Protein AF-X1K190-F1 (afdb_monomer_lite)

Organism: NCBI:txid412755

Secondary structure (DSSP, 8-state):
-HHHHHHHHHHHHHHSS-EES-HHHHTTSPEEEEEETTEEEEE-TTEES-EETTTSHHHHHHHTTT-EEEPSTTHHHHHHHHHHHHHHHHHHHHHH--HHHHHHHHHHHHHHHTT---S---PPP-------------HHHHHHHHHHHHHHHHHHHHHTT-SSHHHHHHTT-

pLDDT: mean 77.1, std 19.43, range [28.08, 96.06]

Sequence (173 aa):
GVPELAFHVAEHQAVGHGIVVDRALAERTPCKCFSYDTDEYAWSPGVVGLISSRKTPEDFEKFCAMGKEPASPGAAERFTKLRGAISEAHEEWKKKGGGLTGWWEEVGKTLAAKGIELSSSKASPEVATSNEKMPRINPHATAIQQDKQLVEQMKWLKAHGFKTPREAQEAGY

Radius of gyration: 18.42 Å; chains: 1; bounding box: 38×47×54 Å

Foldseek 3Di:
DLLQLLFQLLVCLVPVAKDQQDLVQLQQFAWAWDDEDPWIWTDTPRITHIHICPPHVVSCCRRNVNHYDHHDPCSRVSSVVSNVLLVVLVVVCVVVPDPPVSSVVSSVVSCVVVVNDSDPDDDDDDDDDDDDDDDDDDPVVVVVVVVVVVVVVCVVCVVVVHPDPVVVVVVPD

Structure (mmCIF, N/CA/C/O backbone):
data_AF-X1K190-F1
#
_entry.id   AF-X1K190-F1
#
loop_
_atom_site.group_PDB
_atom_site.id
_atom_site.type_symbol
_atom_site.label_atom_id
_atom_site.label_alt_id
_atom_site.label_comp_id
_atom_site.label_asym_id
_atom_site.label_entity_id
_atom_site.label_seq_id
_atom_site.pdbx_PDB_ins_code
_atom_site.Cartn_x
_atom_site.Cartn_y
_atom_site.Cartn_z
_atom_site.occupancy
_atom_site.B_iso_or_equiv
_atom_site.auth_seq_id
_atom_site.auth_comp_id
_atom_site.auth_asym_id
_atom_site.auth_atom_id
_atom_site.pdbx_PDB_model_num
ATOM 1 N N . GLY A 1 1 ? -5.678 5.239 -9.923 1.00 46.91 1 GLY A N 1
ATOM 2 C CA . GLY A 1 1 ? -6.622 6.186 -9.273 1.00 46.91 1 GLY A CA 1
ATOM 3 C C . GLY A 1 1 ? -6.713 5.862 -7.794 1.00 46.91 1 GLY A C 1
ATOM 4 O O . GLY A 1 1 ? -6.280 4.784 -7.425 1.00 46.91 1 GLY A O 1
ATOM 5 N N . VAL A 1 2 ? -7.246 6.756 -6.954 1.00 51.09 2 VAL A N 1
ATOM 6 C CA . VAL A 1 2 ? -7.396 6.587 -5.484 1.00 51.09 2 VAL A CA 1
ATOM 7 C C . VAL A 1 2 ? -7.721 5.151 -4.999 1.00 51.09 2 VAL A C 1
ATOM 9 O O . VAL A 1 2 ? -7.040 4.725 -4.065 1.00 51.09 2 VAL A O 1
ATOM 12 N N . PRO A 1 3 ? -8.635 4.380 -5.641 1.00 62.03 3 PRO A N 1
ATOM 13 C CA . PRO A 1 3 ? -8.912 2.983 -5.271 1.00 62.03 3 PRO A CA 1
ATOM 14 C C . PRO A 1 3 ? -7.684 2.068 -5.212 1.00 62.03 3 PRO A C 1
ATOM 16 O O . PRO A 1 3 ? -7.546 1.262 -4.299 1.00 62.03 3 PRO A O 1
ATOM 19 N N . GLU A 1 4 ? -6.786 2.202 -6.190 1.00 69.31 4 GLU A N 1
ATOM 20 C CA . GLU A 1 4 ? -5.643 1.305 -6.377 1.00 69.31 4 GLU A CA 1
ATOM 21 C C . GLU A 1 4 ? -4.663 1.447 -5.209 1.00 69.31 4 GLU A C 1
ATOM 23 O O . GLU A 1 4 ? -4.340 0.476 -4.535 1.00 69.31 4 GLU A O 1
ATOM 28 N N . LEU A 1 5 ? -4.269 2.684 -4.889 1.00 81.62 5 LEU A N 1
ATOM 29 C CA . LEU A 1 5 ? -3.309 2.942 -3.817 1.00 81.62 5 LEU A CA 1
ATOM 30 C C . LEU A 1 5 ? -3.852 2.529 -2.443 1.00 81.62 5 LEU A C 1
ATOM 32 O O . LEU A 1 5 ? -3.095 2.030 -1.620 1.00 81.62 5 LEU A O 1
ATOM 36 N N . ALA A 1 6 ? -5.146 2.717 -2.184 1.00 80.62 6 ALA A N 1
ATOM 37 C CA . ALA A 1 6 ? -5.735 2.372 -0.894 1.00 80.62 6 ALA A CA 1
ATOM 38 C C . ALA A 1 6 ? -5.636 0.880 -0.571 1.00 80.62 6 ALA A C 1
ATOM 40 O O . ALA A 1 6 ? -5.304 0.526 0.559 1.00 80.62 6 ALA A O 1
ATOM 41 N N . PHE A 1 7 ? -5.842 0.025 -1.572 1.00 82.25 7 PHE A N 1
ATOM 42 C CA . PHE A 1 7 ? -5.666 -1.414 -1.429 1.00 82.25 7 PHE A CA 1
ATOM 43 C C . PHE A 1 7 ? -4.214 -1.776 -1.083 1.00 82.25 7 PHE A C 1
ATOM 45 O O . PHE A 1 7 ? -3.970 -2.478 -0.102 1.00 82.25 7 PHE A O 1
ATOM 52 N N . HIS A 1 8 ? -3.239 -1.216 -1.809 1.00 86.69 8 HIS A N 1
ATOM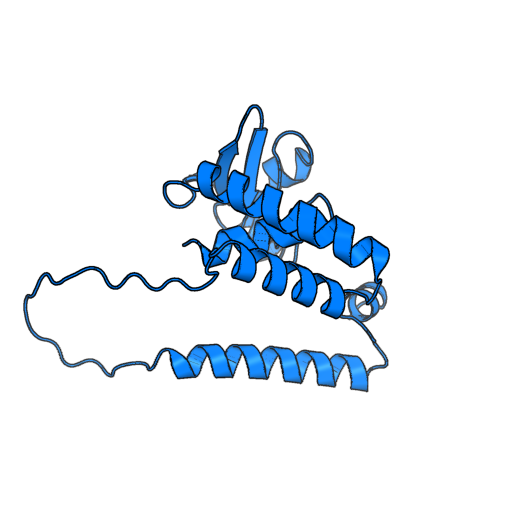 53 C CA . HIS A 1 8 ? -1.822 -1.467 -1.530 1.00 86.69 8 HIS A CA 1
ATOM 54 C C . HIS A 1 8 ? -1.379 -0.929 -0.157 1.00 86.69 8 HIS A C 1
ATOM 56 O O . HIS A 1 8 ? -0.565 -1.553 0.521 1.00 86.69 8 HIS A O 1
ATOM 62 N N . VAL A 1 9 ? -1.923 0.205 0.294 1.00 85.94 9 VAL A N 1
ATOM 63 C CA . VAL A 1 9 ? -1.619 0.747 1.629 1.00 85.94 9 VAL A CA 1
ATOM 64 C C . VAL A 1 9 ? -2.214 -0.118 2.734 1.00 85.94 9 VAL A C 1
ATOM 66 O O . VAL A 1 9 ? -1.535 -0.359 3.730 1.00 85.94 9 VAL A O 1
ATOM 69 N N . ALA A 1 10 ? -3.453 -0.583 2.571 1.00 82.12 10 ALA A N 1
ATOM 70 C CA . ALA A 1 10 ? -4.113 -1.436 3.556 1.00 82.12 10 ALA A CA 1
ATOM 71 C C . ALA A 1 10 ? -3.343 -2.737 3.772 1.00 82.12 10 ALA A C 1
ATOM 73 O O . ALA A 1 10 ? -3.045 -3.083 4.914 1.00 82.12 10 ALA A O 1
ATOM 74 N N . GLU A 1 11 ? -2.927 -3.384 2.685 1.00 82.06 11 GLU A N 1
ATOM 75 C CA . GLU A 1 11 ? -2.108 -4.587 2.780 1.00 82.06 11 GLU A CA 1
ATOM 76 C C . GLU A 1 11 ? -0.741 -4.288 3.409 1.00 82.06 11 GLU A C 1
ATOM 78 O O . GLU A 1 11 ? -0.350 -4.936 4.376 1.00 82.06 11 GLU A O 1
ATOM 83 N N . HIS A 1 12 ? -0.039 -3.244 2.949 1.00 83.44 12 HIS A N 1
ATOM 84 C CA . HIS A 1 12 ? 1.267 -2.885 3.513 1.00 83.44 12 HIS A CA 1
ATOM 85 C C . HIS A 1 12 ? 1.199 -2.604 5.023 1.00 83.44 12 HIS A C 1
ATOM 87 O O . HIS A 1 12 ? 2.151 -2.878 5.745 1.00 83.44 12 HIS A O 1
ATOM 93 N N . GLN A 1 13 ? 0.082 -2.080 5.525 1.00 81.12 13 GLN A N 1
ATOM 94 C CA . GLN A 1 13 ? -0.116 -1.842 6.957 1.00 81.12 13 GLN A CA 1
ATOM 95 C C . GLN A 1 13 ? -0.463 -3.109 7.745 1.00 81.12 13 GLN A C 1
ATOM 97 O O . GLN A 1 13 ? -0.179 -3.167 8.943 1.00 81.12 13 GLN A O 1
ATOM 102 N N . ALA A 1 14 ? -1.064 -4.104 7.093 1.00 74.94 14 ALA A N 1
ATOM 103 C CA . ALA A 1 14 ? -1.379 -5.390 7.698 1.00 74.94 14 ALA A CA 1
ATOM 104 C C . ALA A 1 14 ? -0.145 -6.304 7.774 1.00 74.94 14 ALA A C 1
ATOM 106 O O . ALA A 1 14 ? 0.110 -6.899 8.819 1.00 74.94 14 ALA A O 1
ATOM 107 N N . VAL A 1 15 ? 0.638 -6.396 6.691 1.00 75.06 15 VAL A N 1
ATOM 108 C CA . VAL A 1 15 ? 1.742 -7.370 6.565 1.00 75.06 15 VAL A CA 1
ATOM 109 C C . VAL A 1 15 ? 3.143 -6.751 6.521 1.00 75.06 15 VAL A C 1
ATOM 111 O O . VAL A 1 15 ? 4.140 -7.460 6.648 1.00 75.06 15 VAL A O 1
ATOM 114 N N . GLY A 1 16 ? 3.262 -5.432 6.355 1.00 77.62 16 GLY A N 1
ATOM 115 C CA . GLY A 1 16 ? 4.542 -4.709 6.341 1.00 77.62 16 GLY A CA 1
ATOM 116 C C . GLY A 1 16 ? 5.312 -4.738 5.014 1.00 77.62 16 GLY A C 1
ATOM 117 O O . GLY A 1 16 ? 6.320 -4.040 4.898 1.00 77.62 16 GLY A O 1
ATOM 118 N N . HIS A 1 17 ? 4.858 -5.511 4.025 1.00 81.19 17 HIS A N 1
ATOM 119 C CA . HIS A 1 17 ? 5.503 -5.693 2.719 1.00 81.19 17 HIS A CA 1
ATOM 120 C C . HIS A 1 17 ? 4.474 -6.014 1.619 1.00 81.19 17 HIS A C 1
ATOM 122 O O . HIS A 1 17 ? 3.284 -6.142 1.896 1.00 81.19 17 HIS A O 1
ATOM 128 N N . GLY A 1 18 ? 4.916 -6.089 0.363 1.00 85.44 18 GLY A N 1
ATOM 129 C CA . GLY A 1 18 ? 4.080 -6.537 -0.750 1.00 85.44 18 GLY A CA 1
ATOM 130 C C . GLY A 1 18 ? 4.046 -8.064 -0.852 1.00 85.44 18 GLY A C 1
ATOM 131 O O . GLY A 1 18 ? 5.075 -8.718 -0.723 1.00 85.44 18 GLY A O 1
ATOM 132 N N . ILE A 1 19 ? 2.876 -8.635 -1.121 1.00 86.88 19 ILE A N 1
ATOM 133 C CA . ILE A 1 19 ? 2.664 -10.057 -1.391 1.00 86.88 19 ILE A CA 1
ATOM 134 C C . ILE A 1 19 ? 2.686 -10.285 -2.900 1.00 86.88 19 ILE A C 1
ATOM 136 O O . ILE A 1 19 ? 1.884 -9.718 -3.643 1.00 86.88 19 ILE A O 1
ATOM 140 N N . VAL A 1 20 ? 3.582 -11.153 -3.359 1.00 89.31 20 VAL A N 1
ATOM 141 C CA . VAL A 1 20 ? 3.660 -11.552 -4.769 1.00 89.31 20 VAL A CA 1
ATOM 142 C C . VAL A 1 20 ? 2.548 -12.556 -5.071 1.00 89.31 20 VAL A C 1
ATOM 144 O O . VAL A 1 20 ? 2.577 -13.678 -4.572 1.00 89.31 20 VAL A O 1
ATOM 147 N N . VAL A 1 21 ? 1.585 -12.159 -5.904 1.00 91.12 21 VAL A N 1
ATOM 148 C CA . VAL A 1 21 ? 0.441 -12.998 -6.311 1.00 91.12 21 VAL A CA 1
ATOM 149 C C . VAL A 1 21 ? 0.582 -13.537 -7.735 1.00 91.12 21 VAL A C 1
ATOM 151 O O . VAL A 1 21 ? 0.065 -14.604 -8.042 1.00 91.12 21 VAL A O 1
ATOM 154 N N . ASP A 1 22 ? 1.330 -12.837 -8.592 1.00 92.75 22 ASP A N 1
ATOM 155 C CA . ASP A 1 22 ? 1.733 -13.307 -9.919 1.00 92.75 22 ASP A CA 1
ATOM 156 C C . ASP A 1 22 ? 3.163 -12.833 -10.193 1.00 92.75 22 ASP A C 1
ATOM 158 O O . ASP A 1 22 ? 3.408 -11.700 -10.611 1.00 92.75 22 ASP A O 1
ATOM 162 N N . ARG A 1 23 ? 4.131 -13.717 -9.935 1.00 92.62 23 ARG A N 1
ATOM 163 C CA . ARG A 1 23 ? 5.555 -13.405 -10.099 1.00 92.62 23 ARG A CA 1
ATOM 164 C C . ARG A 1 23 ? 5.909 -13.079 -11.549 1.00 92.62 23 ARG A C 1
ATOM 166 O O . ARG A 1 23 ? 6.636 -12.123 -11.793 1.00 92.62 23 ARG A O 1
ATOM 173 N N . ALA A 1 24 ? 5.395 -13.857 -12.500 1.00 93.94 24 ALA A N 1
ATOM 174 C CA . ALA A 1 24 ? 5.730 -13.685 -13.908 1.00 93.94 24 ALA A CA 1
ATOM 175 C C . ALA A 1 24 ? 5.172 -12.369 -14.459 1.00 93.94 24 ALA A C 1
ATOM 177 O O . ALA A 1 24 ? 5.768 -11.783 -15.362 1.00 93.94 24 ALA A O 1
ATOM 178 N N . LEU A 1 25 ? 4.012 -11.922 -13.965 1.00 94.06 25 LEU A N 1
ATOM 179 C CA . LEU A 1 25 ? 3.479 -10.600 -14.272 1.00 94.06 25 LEU A CA 1
ATOM 180 C C . LEU A 1 25 ? 4.314 -9.512 -13.600 1.00 94.06 25 LEU A C 1
ATOM 182 O O . LEU A 1 25 ? 4.743 -8.595 -14.289 1.00 94.06 25 LEU A O 1
ATOM 186 N N . ALA A 1 26 ? 4.594 -9.652 -12.300 1.00 94.12 26 ALA A N 1
ATOM 187 C CA . ALA A 1 26 ? 5.344 -8.662 -11.533 1.00 94.12 26 ALA A CA 1
ATOM 188 C C . ALA A 1 26 ? 6.712 -8.340 -12.153 1.00 94.12 26 ALA A C 1
ATOM 190 O O . ALA A 1 26 ? 7.095 -7.177 -12.205 1.00 94.12 26 ALA A O 1
ATOM 191 N N . GLU A 1 27 ? 7.416 -9.363 -12.646 1.00 94.44 27 GLU A N 1
ATOM 192 C CA . GLU A 1 27 ? 8.747 -9.240 -13.251 1.00 94.44 27 GLU A CA 1
ATOM 193 C C . GLU A 1 27 ? 8.728 -8.661 -14.676 1.00 94.44 27 GLU A C 1
ATOM 195 O O . GLU A 1 27 ? 9.764 -8.195 -15.138 1.00 94.44 27 GLU A O 1
ATOM 200 N N . ARG A 1 28 ? 7.588 -8.669 -15.388 1.00 95.50 28 ARG A N 1
ATOM 201 C CA . ARG A 1 28 ? 7.495 -8.192 -16.788 1.00 95.50 28 ARG A CA 1
ATOM 202 C C . ARG A 1 28 ? 6.781 -6.851 -16.957 1.00 95.50 28 ARG A C 1
ATOM 204 O O . ARG A 1 28 ? 6.644 -6.380 -18.085 1.00 95.50 28 ARG A O 1
ATOM 211 N N . THR A 1 29 ? 6.284 -6.255 -15.878 1.00 94.19 29 THR A N 1
ATOM 212 C CA . THR A 1 29 ? 5.543 -4.987 -15.910 1.00 94.19 29 THR A CA 1
ATOM 213 C C . THR A 1 29 ? 6.264 -3.906 -15.113 1.00 94.19 29 THR A C 1
ATOM 215 O O . THR A 1 29 ? 6.735 -4.204 -14.017 1.00 94.19 29 THR A O 1
ATOM 218 N N . PRO A 1 30 ? 6.317 -2.652 -15.601 1.00 95.50 30 PRO A N 1
ATOM 219 C CA . PRO A 1 30 ? 6.850 -1.541 -14.821 1.00 95.50 30 PRO A CA 1
ATOM 220 C C . PRO A 1 30 ? 6.116 -1.359 -13.488 1.00 95.50 30 PRO A C 1
ATOM 222 O O . PRO A 1 30 ? 4.897 -1.533 -13.395 1.00 95.50 30 PRO A O 1
ATOM 225 N N . CYS A 1 31 ? 6.863 -0.963 -12.462 1.00 95.75 31 CYS A N 1
ATOM 226 C CA . CYS A 1 31 ? 6.298 -0.559 -11.182 1.00 95.75 31 CYS A CA 1
ATOM 227 C C . CYS A 1 31 ? 5.652 0.822 -11.280 1.00 95.75 31 CYS A C 1
ATOM 229 O O . CYS A 1 31 ? 6.183 1.713 -11.938 1.00 95.75 31 CYS A O 1
ATOM 231 N N . LYS A 1 32 ? 4.578 1.046 -10.522 1.00 95.19 32 LYS A N 1
ATOM 232 C CA . LYS A 1 32 ? 4.095 2.390 -10.189 1.00 95.19 32 LYS A CA 1
ATOM 233 C C . LYS A 1 32 ? 4.742 2.843 -8.888 1.00 95.19 32 LYS A C 1
ATOM 235 O O . LYS A 1 32 ? 4.551 2.197 -7.861 1.00 95.19 32 LYS A O 1
ATOM 240 N N . CYS A 1 33 ? 5.468 3.956 -8.924 1.00 95.62 33 CYS A N 1
ATOM 241 C CA . CYS A 1 33 ? 6.303 4.429 -7.823 1.00 95.62 33 CYS A CA 1
ATOM 242 C C . CYS A 1 33 ? 5.901 5.824 -7.337 1.00 95.62 33 CYS A C 1
ATOM 244 O O . CYS A 1 33 ? 5.473 6.685 -8.108 1.00 95.62 33 CYS A O 1
ATOM 246 N N . PHE A 1 34 ? 6.083 6.079 -6.046 1.00 95.12 34 PHE A N 1
ATOM 247 C CA . PHE A 1 34 ? 6.024 7.416 -5.467 1.00 95.12 34 PHE A CA 1
ATOM 248 C C . PHE A 1 34 ? 7.023 7.542 -4.320 1.00 95.12 34 PHE A C 1
ATOM 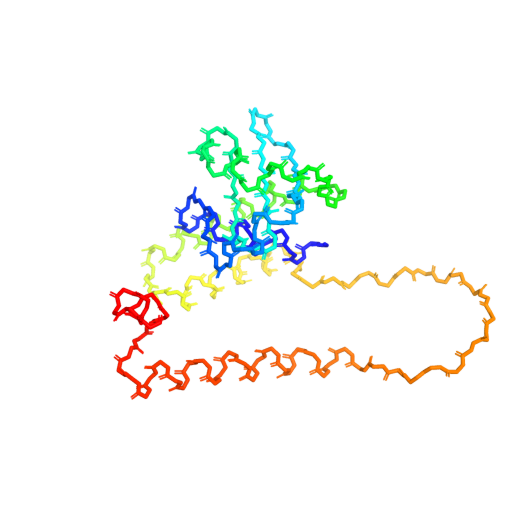250 O O . PHE A 1 34 ? 7.247 6.605 -3.554 1.00 95.12 34 PHE A O 1
ATOM 257 N N . SER A 1 35 ? 7.597 8.731 -4.178 1.00 94.81 35 SER A N 1
ATOM 258 C CA . SER A 1 35 ? 8.446 9.061 -3.038 1.00 94.81 35 SER A CA 1
ATOM 259 C C . SER A 1 35 ? 7.590 9.531 -1.867 1.00 94.81 35 SER A C 1
ATOM 261 O O . SER A 1 35 ? 6.635 10.295 -2.044 1.00 94.81 35 SER A O 1
ATOM 263 N N . TYR A 1 36 ? 7.937 9.089 -0.664 1.00 92.38 36 TYR A N 1
ATOM 264 C CA . TYR A 1 36 ? 7.331 9.564 0.570 1.00 92.38 36 TYR A CA 1
ATOM 265 C C . TYR A 1 36 ? 8.394 9.636 1.664 1.00 92.38 36 TYR A C 1
ATOM 267 O O . TYR A 1 36 ? 8.996 8.620 2.013 1.00 92.38 36 TYR A O 1
ATOM 275 N N . ASP A 1 37 ? 8.589 10.834 2.222 1.00 90.62 37 ASP A N 1
ATOM 276 C CA . ASP A 1 37 ? 9.684 11.126 3.151 1.00 90.62 37 ASP A CA 1
ATOM 277 C C . ASP A 1 37 ? 11.051 10.740 2.540 1.00 90.62 37 ASP A C 1
ATOM 279 O O . ASP A 1 37 ? 11.418 11.261 1.487 1.00 90.62 37 ASP A O 1
ATOM 283 N N . THR A 1 38 ? 11.783 9.818 3.166 1.00 91.25 38 THR A N 1
ATOM 284 C CA . THR A 1 38 ? 13.108 9.332 2.757 1.00 91.25 38 THR A CA 1
ATOM 285 C C . THR A 1 38 ? 13.058 7.981 2.037 1.00 91.25 38 THR A C 1
ATOM 287 O O . THR A 1 38 ? 14.092 7.351 1.832 1.00 91.25 38 THR A O 1
ATOM 290 N N . ASP A 1 39 ? 11.860 7.506 1.691 1.00 94.00 39 ASP A N 1
ATOM 291 C CA . ASP A 1 39 ? 11.611 6.175 1.135 1.00 94.00 39 ASP A CA 1
ATOM 292 C C . ASP A 1 39 ? 10.976 6.273 -0.259 1.00 94.00 39 ASP A C 1
ATOM 294 O O . ASP A 1 39 ? 10.271 7.238 -0.585 1.00 94.00 39 ASP A O 1
ATOM 298 N N . GLU A 1 40 ? 11.186 5.241 -1.070 1.00 95.56 40 GLU A N 1
ATOM 299 C CA . GLU A 1 40 ? 10.485 5.069 -2.339 1.00 95.56 40 GLU A CA 1
ATOM 300 C C . GLU A 1 40 ? 9.568 3.857 -2.215 1.00 95.56 40 GLU A C 1
ATOM 302 O O . GLU A 1 40 ? 10.016 2.748 -1.927 1.00 95.56 40 GLU A O 1
ATOM 307 N N . TYR A 1 41 ? 8.274 4.080 -2.425 1.00 95.06 41 TYR A N 1
ATOM 308 C CA . TYR A 1 41 ? 7.276 3.023 -2.414 1.00 95.06 41 TYR A CA 1
ATOM 309 C C . TYR A 1 41 ? 6.840 2.713 -3.837 1.00 95.06 41 TYR A C 1
ATOM 311 O O . TYR A 1 41 ? 6.650 3.616 -4.654 1.00 95.06 41 TYR A O 1
ATOM 319 N N . ALA A 1 42 ? 6.636 1.432 -4.109 1.00 95.06 42 ALA A N 1
ATOM 320 C CA . ALA A 1 42 ? 6.228 0.935 -5.405 1.00 95.06 42 ALA A CA 1
ATOM 321 C C . ALA A 1 42 ? 5.200 -0.187 -5.285 1.00 95.06 42 ALA A C 1
ATOM 323 O O . ALA A 1 42 ? 5.103 -0.863 -4.262 1.00 95.06 42 ALA A O 1
ATOM 324 N N . TRP A 1 43 ? 4.459 -0.414 -6.360 1.00 94.44 43 TRP A N 1
ATOM 325 C CA . TRP A 1 43 ? 3.738 -1.662 -6.574 1.00 94.44 43 TRP A CA 1
ATOM 326 C C . TRP A 1 43 ? 3.809 -2.050 -8.049 1.00 94.44 43 TRP A C 1
ATOM 328 O O . TRP A 1 43 ? 3.804 -1.193 -8.935 1.00 94.44 43 TRP A O 1
ATOM 338 N N . SER A 1 44 ? 3.875 -3.352 -8.303 1.00 92.75 44 SER A N 1
ATOM 339 C CA . SER A 1 44 ? 3.790 -3.939 -9.641 1.00 92.75 44 SER A CA 1
ATOM 340 C C . SER A 1 44 ? 2.444 -4.669 -9.765 1.00 92.75 44 SER A C 1
ATOM 342 O O . SER A 1 44 ? 1.966 -5.185 -8.757 1.00 92.75 44 SER A O 1
ATOM 344 N N . PRO A 1 45 ? 1.803 -4.745 -10.946 1.00 89.50 45 PRO A N 1
ATOM 345 C CA . PRO A 1 45 ? 0.540 -5.465 -11.154 1.00 89.50 45 PRO A CA 1
ATOM 346 C C . PRO A 1 45 ? 0.462 -6.898 -10.592 1.00 89.50 45 PRO A C 1
ATOM 348 O O . PRO A 1 45 ? -0.631 -7.360 -10.278 1.00 89.50 45 PRO A O 1
ATOM 351 N N . GLY A 1 46 ? 1.591 -7.601 -10.449 1.00 90.19 46 GLY A N 1
ATOM 352 C CA . GLY A 1 46 ? 1.660 -8.933 -9.830 1.00 90.19 46 GLY A CA 1
ATOM 353 C C . GLY A 1 46 ? 1.934 -8.946 -8.317 1.00 90.19 46 GLY A C 1
ATOM 354 O O . GLY A 1 46 ? 2.143 -10.019 -7.747 1.00 90.19 46 GLY A O 1
ATOM 355 N N . VAL A 1 47 ? 1.961 -7.779 -7.664 1.00 90.50 47 VAL A N 1
ATOM 356 C CA . VAL A 1 47 ? 2.228 -7.606 -6.230 1.00 90.50 47 VAL A CA 1
ATOM 357 C C . VAL A 1 47 ? 1.089 -6.831 -5.572 1.00 90.50 47 VAL A C 1
ATOM 359 O O . VAL A 1 47 ? 0.770 -5.708 -5.955 1.00 90.50 47 VAL A O 1
ATOM 362 N N . VAL A 1 48 ? 0.493 -7.422 -4.543 1.00 89.00 48 VAL A N 1
ATOM 363 C CA . VAL A 1 48 ? -0.519 -6.798 -3.687 1.00 89.00 48 VAL A CA 1
ATOM 364 C C . VAL A 1 48 ? 0.177 -6.172 -2.484 1.00 89.00 48 VAL A C 1
ATOM 366 O O . VAL A 1 48 ? 1.030 -6.797 -1.877 1.00 89.00 48 VAL A O 1
ATOM 369 N N . GLY A 1 49 ? -0.153 -4.935 -2.123 1.00 89.81 49 GLY A N 1
ATOM 370 C CA . GLY A 1 49 ? 0.626 -4.188 -1.130 1.00 89.81 49 GLY A CA 1
ATOM 371 C C . GLY A 1 49 ? 1.737 -3.332 -1.735 1.00 89.81 49 GLY A C 1
ATOM 372 O O . GLY A 1 49 ? 1.861 -3.230 -2.956 1.00 89.81 49 GLY A O 1
ATOM 373 N N . LEU A 1 50 ? 2.501 -2.666 -0.868 1.00 93.38 50 LEU A N 1
ATOM 374 C CA . LEU A 1 50 ? 3.608 -1.796 -1.263 1.00 93.38 50 LEU A CA 1
ATOM 375 C C . LEU A 1 50 ? 4.957 -2.463 -1.003 1.00 93.38 50 LEU A C 1
ATOM 377 O O . LEU A 1 50 ? 5.200 -3.004 0.078 1.00 93.38 50 LEU A O 1
ATOM 381 N N . ILE A 1 51 ? 5.838 -2.318 -1.983 1.00 94.12 51 ILE A N 1
ATOM 382 C CA . ILE A 1 51 ? 7.262 -2.628 -1.941 1.00 94.12 51 ILE A CA 1
ATOM 383 C C . ILE A 1 51 ? 7.997 -1.332 -1.588 1.00 94.12 51 ILE A C 1
ATOM 385 O O . ILE A 1 51 ? 7.634 -0.268 -2.088 1.00 94.12 51 ILE A O 1
ATOM 389 N N . SER A 1 52 ? 9.008 -1.390 -0.727 1.00 93.69 52 SER A N 1
ATOM 390 C CA . SER A 1 52 ? 9.801 -0.224 -0.319 1.00 93.69 52 SER A CA 1
ATOM 391 C C . SER A 1 52 ? 11.265 -0.421 -0.678 1.00 93.69 52 SER A C 1
ATOM 393 O O . SER A 1 52 ? 11.832 -1.478 -0.404 1.00 93.69 52 SER A O 1
ATOM 395 N N . SER A 1 53 ? 11.891 0.619 -1.227 1.00 94.56 53 SER A N 1
ATOM 396 C CA . SER A 1 53 ? 13.318 0.604 -1.556 1.00 94.56 53 SER A CA 1
ATOM 397 C C . SER A 1 53 ? 14.211 0.466 -0.323 1.00 94.56 53 SER A C 1
ATOM 399 O O . SER A 1 53 ? 15.332 -0.014 -0.434 1.00 94.56 53 SER A O 1
ATOM 401 N N . ARG A 1 54 ? 13.721 0.844 0.866 1.00 92.75 54 ARG A N 1
ATOM 402 C CA . ARG A 1 54 ? 14.456 0.710 2.129 1.00 92.75 54 ARG A CA 1
ATOM 403 C C . ARG A 1 54 ? 14.091 -0.539 2.931 1.00 92.75 54 ARG A C 1
ATOM 405 O O . ARG A 1 54 ? 14.975 -1.146 3.524 1.00 92.75 54 ARG A O 1
ATOM 412 N N . LYS A 1 55 ? 12.805 -0.896 3.023 1.00 88.69 55 LYS A N 1
ATOM 413 C CA . LYS A 1 55 ? 12.348 -2.026 3.860 1.00 88.69 55 LYS A CA 1
ATOM 414 C C . LYS A 1 55 ? 12.435 -3.371 3.148 1.00 88.69 55 LYS A C 1
ATOM 416 O O . LYS A 1 55 ? 12.647 -4.381 3.806 1.00 88.69 55 LYS A O 1
ATOM 421 N N . THR A 1 56 ? 12.239 -3.381 1.833 1.00 90.00 56 THR A N 1
ATOM 422 C CA . THR A 1 56 ? 12.252 -4.586 0.993 1.00 90.00 56 THR A CA 1
ATOM 423 C C . THR A 1 56 ? 13.089 -4.322 -0.267 1.00 90.00 56 THR A C 1
ATOM 425 O O . THR A 1 56 ? 12.548 -4.369 -1.375 1.00 90.00 56 THR A O 1
ATOM 428 N N . PRO A 1 57 ? 14.386 -3.977 -0.118 1.00 93.31 57 PRO A N 1
ATOM 429 C CA . PRO A 1 57 ? 15.231 -3.546 -1.233 1.00 93.31 57 PRO A CA 1
ATOM 430 C C . PRO A 1 57 ? 15.349 -4.612 -2.327 1.00 93.31 57 PRO A C 1
ATOM 432 O O . PRO A 1 57 ? 15.257 -4.283 -3.503 1.00 93.31 57 PRO A O 1
ATOM 435 N N . GLU A 1 58 ? 15.460 -5.889 -1.952 1.00 93.00 58 GLU A N 1
ATOM 436 C CA . GLU A 1 58 ? 15.586 -7.000 -2.905 1.00 93.00 58 GLU A CA 1
ATOM 437 C C . GLU A 1 58 ? 14.341 -7.144 -3.797 1.00 93.00 58 GLU A C 1
ATOM 439 O O . GLU A 1 58 ? 14.456 -7.238 -5.018 1.00 93.00 58 GLU A O 1
ATOM 444 N N . ASP A 1 59 ? 13.140 -7.086 -3.210 1.00 91.75 59 ASP A N 1
ATOM 445 C CA . ASP A 1 59 ? 11.879 -7.105 -3.965 1.00 91.75 59 ASP A CA 1
ATOM 446 C C . ASP A 1 59 ? 11.735 -5.862 -4.845 1.00 91.75 59 ASP A C 1
ATOM 448 O O . ASP A 1 59 ? 11.207 -5.929 -5.956 1.00 91.75 59 ASP A O 1
ATOM 452 N N . PHE A 1 60 ? 12.205 -4.718 -4.349 1.00 94.56 60 PHE A N 1
ATOM 453 C CA . PHE A 1 60 ? 12.129 -3.452 -5.058 1.00 94.56 60 PHE A CA 1
ATOM 454 C C . PHE A 1 60 ? 13.012 -3.464 -6.309 1.00 94.56 60 PHE A C 1
ATOM 456 O O . PHE A 1 60 ? 12.546 -3.130 -7.397 1.00 94.56 60 PHE A O 1
ATOM 463 N N . GLU A 1 61 ? 14.267 -3.892 -6.179 1.00 94.62 61 GLU A N 1
ATOM 464 C CA . GLU A 1 61 ? 15.184 -4.060 -7.309 1.00 94.62 61 GLU A CA 1
ATOM 465 C C . GLU A 1 61 ? 14.650 -5.087 -8.302 1.00 94.62 61 GLU A C 1
ATOM 467 O O . GLU A 1 61 ? 14.621 -4.833 -9.506 1.00 94.62 61 GLU A O 1
ATOM 472 N N . LYS A 1 62 ? 14.171 -6.224 -7.794 1.00 94.38 62 LYS A N 1
ATOM 473 C CA . LYS A 1 62 ? 13.704 -7.328 -8.621 1.00 94.38 62 LYS A CA 1
ATOM 474 C C . LYS A 1 62 ? 12.462 -6.972 -9.436 1.00 94.38 62 LYS A C 1
ATOM 476 O O . LYS A 1 62 ? 12.452 -7.157 -10.651 1.00 94.38 62 LYS A O 1
ATOM 481 N N . PHE A 1 63 ? 11.402 -6.496 -8.787 1.00 94.50 63 PHE A N 1
ATOM 482 C CA . PHE A 1 63 ? 10.112 -6.296 -9.453 1.00 94.50 63 PHE A CA 1
ATOM 483 C C . PHE A 1 63 ? 10.004 -4.954 -10.173 1.00 94.50 63 PHE A C 1
ATOM 485 O O . PHE A 1 63 ? 9.171 -4.821 -11.064 1.00 94.50 63 PHE A O 1
ATOM 492 N N . CYS A 1 64 ? 10.863 -3.982 -9.854 1.00 95.12 64 CYS A N 1
ATOM 493 C CA . CYS A 1 64 ? 10.905 -2.707 -10.569 1.00 95.12 64 CYS A CA 1
ATOM 494 C C . CYS A 1 64 ? 12.018 -2.628 -11.628 1.00 95.12 64 CYS A C 1
ATOM 496 O O . CYS A 1 64 ? 12.205 -1.571 -12.231 1.00 95.12 64 CYS A O 1
ATOM 498 N N . ALA A 1 65 ? 12.717 -3.738 -11.907 1.00 94.88 65 ALA A N 1
ATOM 499 C CA . ALA A 1 65 ? 13.781 -3.820 -12.913 1.00 94.88 65 ALA A CA 1
ATOM 500 C C . ALA A 1 65 ? 13.318 -3.447 -14.334 1.00 94.88 65 ALA A C 1
ATOM 502 O O . ALA A 1 65 ? 14.072 -2.840 -15.090 1.00 94.88 65 ALA A O 1
ATOM 503 N N . MET A 1 66 ? 12.070 -3.772 -14.691 1.00 94.25 66 MET A N 1
ATOM 504 C CA . MET A 1 66 ? 11.487 -3.440 -16.001 1.00 94.25 66 MET A CA 1
ATOM 505 C C . MET A 1 66 ? 11.233 -1.944 -16.202 1.00 94.25 66 MET A C 1
ATOM 507 O O . MET A 1 66 ? 11.029 -1.500 -17.331 1.00 94.25 66 MET A O 1
ATOM 511 N N . GLY A 1 67 ? 11.218 -1.167 -15.120 1.00 94.88 67 GLY A N 1
ATOM 512 C CA . GLY A 1 67 ? 10.992 0.267 -15.161 1.00 94.88 67 GLY A CA 1
ATOM 513 C C . GLY A 1 67 ? 10.173 0.768 -13.980 1.00 94.88 67 GLY A C 1
ATOM 514 O O . GLY A 1 67 ? 9.481 0.015 -13.291 1.00 94.88 67 GLY A O 1
ATOM 515 N N . LYS A 1 68 ? 10.247 2.083 -13.780 1.00 96.06 68 LYS A N 1
ATOM 516 C CA . LYS A 1 68 ? 9.491 2.819 -12.769 1.00 96.06 68 LYS A CA 1
ATOM 517 C C . LYS A 1 68 ? 8.668 3.897 -13.453 1.00 96.06 68 LYS A C 1
ATOM 519 O O . LYS A 1 68 ? 9.214 4.809 -14.069 1.00 96.06 68 LYS A O 1
ATOM 524 N N . GLU A 1 69 ? 7.360 3.801 -13.316 1.00 95.19 69 GLU A N 1
ATOM 525 C CA . GLU A 1 69 ? 6.408 4.804 -13.758 1.00 95.19 69 GLU A CA 1
ATOM 526 C C . GLU A 1 69 ? 5.927 5.620 -12.558 1.00 95.19 69 GLU A C 1
ATOM 528 O O . GLU A 1 69 ? 5.768 5.079 -11.459 1.00 95.19 69 GLU A O 1
ATOM 533 N N . PRO A 1 70 ? 5.656 6.921 -12.726 1.00 92.69 70 PRO A N 1
ATOM 534 C CA . PRO A 1 70 ? 5.073 7.700 -11.652 1.00 92.69 70 PRO A CA 1
ATOM 535 C C . PRO A 1 70 ? 3.680 7.160 -11.315 1.00 92.69 70 PRO A C 1
ATOM 537 O O . PRO A 1 70 ? 2.808 7.008 -12.173 1.00 92.69 70 PRO A O 1
ATOM 540 N N . ALA A 1 71 ? 3.436 6.928 -10.030 1.00 91.50 71 ALA A N 1
ATOM 541 C CA . ALA A 1 71 ? 2.090 6.735 -9.531 1.00 91.50 71 ALA A CA 1
ATOM 542 C C . ALA A 1 71 ? 1.220 7.962 -9.851 1.00 91.50 71 ALA A C 1
ATOM 544 O O . ALA A 1 71 ? 1.704 9.084 -10.013 1.00 91.50 71 ALA A O 1
ATOM 545 N N . SER A 1 72 ? -0.101 7.760 -9.889 1.00 85.75 72 SER A N 1
ATOM 546 C CA . SER A 1 72 ? -1.050 8.847 -10.179 1.00 85.75 72 SER A CA 1
ATOM 547 C C . SER A 1 72 ? -0.795 10.099 -9.313 1.00 85.75 72 SER A C 1
ATOM 549 O O . SER A 1 72 ? -0.558 9.942 -8.109 1.00 85.75 72 SER A O 1
ATOM 551 N N . PRO A 1 73 ? -0.910 11.326 -9.866 1.00 85.69 73 PRO A N 1
ATOM 552 C CA . PRO A 1 73 ? -0.604 12.572 -9.158 1.00 85.69 73 PRO A CA 1
ATOM 553 C C . PRO A 1 73 ? -1.223 12.637 -7.760 1.00 85.69 73 PRO A C 1
ATOM 555 O O . PRO A 1 73 ? -2.355 12.192 -7.566 1.00 85.69 73 PRO A O 1
ATOM 558 N N . GLY A 1 74 ? -0.484 13.151 -6.772 1.00 87.31 74 GLY A N 1
ATOM 559 C CA . GLY A 1 74 ? -0.922 13.202 -5.369 1.00 87.31 74 GLY A CA 1
ATOM 560 C C . GLY A 1 74 ? -0.861 11.861 -4.621 1.00 87.31 74 GLY A C 1
ATOM 561 O O . GLY A 1 74 ? -1.515 11.708 -3.590 1.00 87.31 74 GLY A O 1
ATOM 562 N N . ALA A 1 75 ? -0.116 10.870 -5.128 1.00 88.25 75 ALA A N 1
ATOM 563 C CA . ALA A 1 75 ? 0.036 9.564 -4.477 1.00 88.25 75 ALA A CA 1
ATOM 564 C C . ALA A 1 75 ? 0.587 9.678 -3.049 1.00 88.25 75 ALA A C 1
ATOM 566 O O . ALA A 1 75 ? 0.007 9.090 -2.144 1.00 88.25 75 ALA A O 1
ATOM 567 N N . ALA A 1 76 ? 1.624 10.490 -2.829 1.00 89.19 76 ALA A N 1
ATOM 568 C CA . ALA A 1 76 ? 2.207 10.702 -1.505 1.00 89.19 76 ALA A CA 1
ATOM 569 C C . ALA A 1 76 ? 1.198 11.289 -0.500 1.00 89.19 76 ALA A C 1
ATOM 571 O O . ALA A 1 76 ? 1.067 10.785 0.609 1.00 89.19 76 ALA A O 1
ATOM 572 N N . GLU A 1 77 ? 0.420 12.302 -0.898 1.00 87.88 77 GLU A N 1
ATOM 573 C CA . GLU A 1 77 ? -0.605 12.900 -0.029 1.00 87.88 77 GLU A CA 1
ATOM 574 C C . GLU A 1 77 ? -1.695 11.885 0.343 1.00 87.88 77 GLU A C 1
ATOM 576 O O . GLU A 1 77 ? -2.101 11.776 1.504 1.00 87.88 77 GLU A O 1
ATOM 581 N N . ARG A 1 78 ? -2.155 11.100 -0.639 1.00 87.75 78 ARG A N 1
ATOM 582 C CA . ARG A 1 78 ? -3.123 10.026 -0.393 1.00 87.75 78 ARG A CA 1
ATOM 583 C C . ARG A 1 78 ? -2.542 8.940 0.494 1.00 87.75 78 ARG A C 1
ATOM 585 O O . ARG A 1 78 ? -3.245 8.480 1.386 1.00 87.75 78 ARG A O 1
ATOM 592 N N . PHE A 1 79 ? -1.284 8.564 0.282 1.00 89.81 79 PHE A N 1
ATOM 593 C CA . PHE A 1 79 ? -0.578 7.613 1.128 1.00 89.81 79 PHE A CA 1
ATOM 594 C C . PHE A 1 79 ? -0.587 8.073 2.586 1.00 89.81 79 PHE A C 1
ATOM 596 O O . PHE A 1 79 ? -0.997 7.296 3.440 1.00 89.81 79 PHE A O 1
ATOM 603 N N . THR A 1 80 ? -0.252 9.334 2.878 1.00 89.44 80 THR A N 1
ATOM 604 C CA . THR A 1 80 ? -0.305 9.882 4.246 1.00 89.44 80 THR A CA 1
ATOM 605 C C . THR A 1 80 ? -1.688 9.727 4.875 1.00 89.44 80 THR A C 1
ATOM 607 O O . THR A 1 80 ? -1.812 9.215 5.988 1.00 89.44 80 THR A O 1
ATOM 610 N N . LYS A 1 81 ? -2.737 10.143 4.150 1.00 87.56 81 LYS A N 1
ATOM 611 C CA . LYS A 1 81 ? -4.130 10.095 4.626 1.00 87.56 81 LYS A CA 1
ATOM 612 C C . LYS A 1 81 ? -4.588 8.660 4.887 1.00 87.56 81 LYS A C 1
ATOM 614 O O . LYS A 1 81 ? -5.131 8.366 5.950 1.00 87.56 81 LYS A O 1
ATOM 619 N N . LEU A 1 82 ? -4.334 7.770 3.929 1.00 89.38 82 LEU A N 1
ATOM 620 C CA . LEU A 1 82 ? -4.686 6.355 4.003 1.00 89.38 82 LEU A CA 1
ATOM 621 C C . LEU A 1 82 ? -3.924 5.657 5.127 1.00 89.38 82 LEU A C 1
ATOM 623 O O . LEU A 1 82 ? -4.536 4.977 5.941 1.00 89.38 82 LEU A O 1
ATOM 627 N N . ARG A 1 83 ? -2.605 5.863 5.212 1.00 88.81 83 ARG A N 1
ATOM 628 C CA . ARG A 1 83 ? -1.744 5.256 6.228 1.00 88.81 83 ARG A CA 1
ATOM 629 C C . ARG A 1 83 ? -2.246 5.583 7.632 1.00 88.81 83 ARG A C 1
ATOM 631 O O . ARG A 1 83 ? -2.376 4.665 8.433 1.00 88.81 83 ARG A O 1
ATOM 638 N N . GLY A 1 84 ? -2.560 6.852 7.906 1.00 86.38 84 GLY A N 1
ATOM 639 C CA . GLY A 1 84 ? -3.106 7.280 9.197 1.00 86.38 84 GLY A CA 1
ATOM 640 C C . GLY A 1 84 ? -4.446 6.613 9.516 1.00 86.38 84 GLY A C 1
ATOM 641 O O . GLY A 1 84 ? -4.586 5.986 10.562 1.00 86.38 84 GLY A O 1
ATOM 642 N N . ALA A 1 85 ? -5.398 6.663 8.578 1.00 87.31 85 ALA A N 1
ATOM 643 C CA . ALA A 1 85 ? -6.714 6.049 8.753 1.00 87.31 85 ALA A CA 1
ATOM 644 C C . ALA A 1 85 ? -6.644 4.528 8.974 1.00 87.31 85 ALA A C 1
ATOM 646 O O . ALA A 1 85 ? -7.314 3.986 9.845 1.00 87.31 85 ALA A O 1
ATOM 647 N N . ILE A 1 86 ? -5.805 3.837 8.206 1.00 87.94 86 ILE A N 1
ATOM 648 C CA . ILE A 1 86 ? -5.628 2.386 8.298 1.00 87.94 86 ILE A CA 1
ATOM 649 C C . ILE A 1 86 ? -4.885 2.003 9.585 1.00 87.94 86 ILE A C 1
ATOM 651 O O . ILE A 1 86 ? -5.206 0.985 10.189 1.00 87.94 86 ILE A O 1
ATOM 655 N N . SER A 1 87 ? -3.932 2.818 10.051 1.00 86.75 87 SER A N 1
ATOM 656 C CA . SER A 1 87 ? -3.294 2.612 11.358 1.00 86.75 87 SER A CA 1
ATOM 657 C C . SER A 1 87 ? -4.299 2.715 12.507 1.00 86.75 87 SER A C 1
ATOM 659 O O . SER A 1 87 ? -4.266 1.878 13.402 1.00 86.75 87 SER A O 1
ATOM 661 N N . GLU A 1 88 ? -5.218 3.683 12.472 1.00 87.88 88 GLU A N 1
ATOM 662 C CA . GLU A 1 88 ? -6.291 3.789 13.473 1.00 87.88 88 GLU A CA 1
ATOM 663 C C . GLU A 1 88 ? -7.213 2.559 13.446 1.00 87.88 88 GLU A C 1
ATOM 665 O O . GLU A 1 88 ? -7.488 1.969 14.491 1.00 87.88 88 GLU A O 1
ATOM 670 N N . ALA A 1 89 ? -7.613 2.111 12.251 1.00 87.31 89 ALA A N 1
ATOM 671 C CA . ALA A 1 89 ? -8.395 0.886 12.084 1.00 87.31 89 ALA A CA 1
ATOM 672 C C . ALA A 1 89 ? -7.674 -0.355 12.640 1.00 87.31 89 ALA A C 1
ATOM 674 O O . ALA A 1 89 ? -8.312 -1.242 13.203 1.00 87.31 89 ALA A O 1
ATOM 675 N N . HIS A 1 90 ? -6.344 -0.419 12.506 1.00 84.00 90 HIS A N 1
ATOM 676 C CA . HIS A 1 90 ? -5.536 -1.541 12.993 1.00 84.00 90 HIS A CA 1
ATOM 677 C C . HIS A 1 90 ? -5.544 -1.615 14.516 1.00 84.00 90 HIS A C 1
ATOM 679 O O . HIS A 1 90 ? -5.710 -2.698 15.076 1.00 84.00 90 HIS A O 1
ATOM 685 N N . GLU A 1 91 ? -5.442 -0.478 15.195 1.00 87.38 91 GLU A N 1
ATOM 686 C CA . GLU A 1 91 ? -5.510 -0.448 16.654 1.00 87.38 91 GLU A CA 1
ATOM 687 C C . GLU A 1 91 ? -6.901 -0.835 17.181 1.00 87.38 91 GLU A C 1
ATOM 689 O O . GLU A 1 91 ? -6.996 -1.533 18.190 1.00 87.38 91 GLU A O 1
ATOM 694 N N . GLU A 1 92 ? -7.982 -0.480 16.480 1.00 85.06 92 GLU A N 1
ATOM 695 C CA . GLU A 1 92 ? -9.331 -0.938 16.848 1.00 85.06 92 GLU A CA 1
ATOM 696 C C . GLU A 1 92 ? -9.568 -2.420 16.544 1.00 85.06 92 GLU A C 1
ATOM 698 O O . GLU A 1 92 ? -10.142 -3.144 17.364 1.00 85.06 92 GLU A O 1
ATOM 703 N N . TRP A 1 93 ? -9.074 -2.912 15.408 1.00 85.75 93 TRP A N 1
ATOM 704 C CA . TRP A 1 93 ? -9.148 -4.331 15.077 1.00 85.75 93 TRP A CA 1
ATOM 705 C C . TRP A 1 93 ? -8.364 -5.192 16.072 1.00 85.75 93 TRP A C 1
ATOM 707 O O . TRP A 1 93 ? -8.884 -6.212 16.520 1.00 85.75 93 TRP A O 1
ATOM 717 N N . LYS A 1 94 ? -7.166 -4.772 16.505 1.00 83.81 94 LYS A N 1
ATOM 718 C CA . LYS A 1 94 ? -6.380 -5.496 17.524 1.00 83.81 94 LYS A CA 1
ATOM 719 C C . LYS A 1 94 ? -7.145 -5.694 18.834 1.00 83.81 94 LYS A C 1
ATOM 721 O O . LYS A 1 94 ? -6.958 -6.715 19.489 1.00 83.81 94 LYS A O 1
ATOM 726 N N . LYS A 1 95 ? -8.007 -4.743 19.215 1.00 87.44 95 LYS A N 1
ATOM 727 C CA . LYS A 1 95 ? -8.838 -4.835 20.429 1.00 87.44 95 LYS A CA 1
ATOM 728 C C . LYS A 1 95 ? -9.990 -5.829 20.274 1.00 87.44 95 LYS A C 1
ATOM 730 O O . LYS A 1 95 ? -10.326 -6.518 21.230 1.00 87.44 95 LYS A O 1
ATOM 735 N N . LYS A 1 96 ? -10.612 -5.879 19.091 1.00 83.25 96 LYS A N 1
ATOM 736 C CA . LYS A 1 96 ? -11.795 -6.714 18.811 1.00 83.25 96 LYS A CA 1
ATOM 737 C C . LYS A 1 96 ? -11.440 -8.137 18.366 1.00 83.25 96 LYS A C 1
ATOM 739 O O . LYS A 1 96 ? -12.199 -9.067 18.627 1.00 83.25 96 LYS A O 1
ATOM 744 N N . GLY A 1 97 ? -10.310 -8.308 17.682 1.00 75.44 97 GLY A N 1
ATOM 745 C CA . GLY A 1 97 ? -10.016 -9.505 16.897 1.00 75.44 97 GLY A CA 1
ATOM 746 C C . GLY A 1 97 ? -10.957 -9.643 15.690 1.00 75.44 97 GLY A C 1
ATOM 747 O O . GLY A 1 97 ? -11.696 -8.723 15.351 1.00 75.44 97 GLY A O 1
ATOM 748 N N . GLY A 1 98 ? -10.947 -10.804 15.025 1.00 70.88 98 GLY A N 1
ATOM 749 C CA . GLY A 1 98 ? -11.918 -11.110 13.955 1.00 70.88 98 GLY A CA 1
ATOM 750 C C . GLY A 1 98 ? -11.334 -11.501 12.596 1.00 70.88 98 GLY A C 1
ATOM 751 O O . GLY A 1 98 ? -12.064 -11.540 11.606 1.00 70.88 98 GLY A O 1
ATOM 752 N N . GLY A 1 99 ? -10.036 -11.812 12.527 1.00 80.12 99 GLY A N 1
ATOM 753 C CA . GLY A 1 99 ? -9.397 -12.279 11.293 1.00 80.12 99 GLY A CA 1
ATOM 754 C C . GLY A 1 99 ? -9.462 -11.252 10.156 1.00 80.12 99 GLY A C 1
ATOM 755 O O . GLY A 1 99 ? -9.674 -10.061 10.387 1.00 80.12 99 GLY A O 1
ATOM 756 N N . LEU A 1 100 ? -9.275 -11.721 8.920 1.00 77.31 100 LEU A N 1
ATOM 757 C CA . LEU A 1 100 ? -9.160 -10.864 7.735 1.00 77.31 100 LEU A CA 1
ATOM 758 C C . LEU A 1 100 ? -10.450 -10.086 7.423 1.00 77.31 100 LEU A C 1
ATOM 760 O O . LEU A 1 100 ? -10.390 -8.919 7.050 1.00 77.31 100 LEU A O 1
ATOM 764 N N . THR A 1 101 ? -11.621 -10.702 7.602 1.00 80.75 101 THR A N 1
ATOM 765 C CA . THR A 1 101 ? -12.909 -10.025 7.382 1.00 80.75 101 THR A CA 1
ATOM 766 C C . THR A 1 101 ? -13.105 -8.886 8.377 1.00 80.75 101 THR A C 1
ATOM 768 O O . THR A 1 101 ? -13.388 -7.766 7.964 1.00 80.75 101 THR A O 1
ATOM 771 N N . GLY A 1 102 ? -12.858 -9.136 9.670 1.00 83.75 102 GLY A N 1
ATOM 772 C CA . GLY A 1 102 ? -12.922 -8.088 10.690 1.00 83.75 102 GLY A CA 1
ATOM 773 C C . GLY A 1 102 ? -11.922 -6.958 10.432 1.00 83.75 102 GLY A C 1
ATOM 774 O O . GLY A 1 102 ? -12.228 -5.798 10.689 1.00 83.75 102 GLY A O 1
ATOM 775 N N . TRP A 1 103 ? -10.750 -7.275 9.874 1.00 83.62 103 TRP A N 1
ATOM 776 C CA . TRP A 1 103 ? -9.756 -6.273 9.488 1.00 83.62 103 TRP A CA 1
ATOM 777 C C . TRP A 1 103 ? -10.302 -5.318 8.420 1.00 83.62 103 TRP A C 1
ATOM 779 O O . TRP A 1 103 ? -10.330 -4.104 8.628 1.00 83.62 103 TRP A O 1
ATOM 789 N N . TRP A 1 104 ? -10.800 -5.859 7.306 1.00 84.19 104 TRP A N 1
ATOM 790 C CA . TRP A 1 104 ? -11.337 -5.045 6.214 1.00 84.19 104 TRP A CA 1
ATOM 791 C C . TRP A 1 104 ? -12.594 -4.266 6.608 1.00 84.19 104 TRP A C 1
ATOM 793 O O . TRP A 1 104 ? -12.777 -3.139 6.145 1.00 84.19 104 TRP A O 1
ATOM 803 N N . GLU A 1 105 ? -13.430 -4.812 7.493 1.00 86.00 105 GLU A N 1
ATOM 804 C CA . GLU A 1 105 ? -14.575 -4.085 8.044 1.00 86.00 105 GLU A CA 1
ATOM 805 C C . GLU A 1 105 ? -14.151 -2.850 8.847 1.00 86.00 105 GLU A C 1
ATOM 807 O O . GLU A 1 105 ? -14.721 -1.775 8.660 1.00 86.00 105 GLU A O 1
ATOM 812 N N . GLU A 1 106 ? -13.156 -2.966 9.731 1.00 87.88 106 GLU A N 1
ATOM 813 C CA . GLU A 1 106 ? -12.682 -1.828 10.530 1.00 87.88 106 GLU A CA 1
ATOM 814 C C . GLU A 1 106 ? -11.974 -0.780 9.657 1.00 87.88 106 GLU A C 1
ATOM 816 O O . GLU A 1 106 ? -12.202 0.424 9.828 1.00 87.88 106 GLU A O 1
ATOM 821 N N . VAL A 1 107 ? -11.198 -1.214 8.655 1.00 86.19 107 VAL A N 1
ATOM 822 C CA . VAL A 1 107 ? -10.610 -0.317 7.647 1.00 86.19 107 VAL A CA 1
ATOM 823 C C . VAL A 1 107 ? -11.706 0.437 6.896 1.00 86.19 107 VAL A C 1
ATOM 825 O O . VAL A 1 107 ? -11.668 1.666 6.833 1.00 86.19 107 VAL A O 1
ATOM 828 N N . GLY A 1 108 ? -12.718 -0.268 6.384 1.00 84.62 108 GLY A N 1
ATOM 829 C CA . GLY A 1 108 ? -13.842 0.336 5.670 1.00 84.62 108 GLY A CA 1
ATOM 830 C C . GLY A 1 108 ? -14.602 1.362 6.516 1.00 84.62 108 GLY A C 1
ATOM 831 O O . GLY A 1 108 ? -14.834 2.482 6.058 1.00 84.62 108 GLY A O 1
ATOM 832 N N . LYS A 1 109 ? -14.919 1.026 7.776 1.00 86.44 109 LYS A N 1
ATOM 833 C CA . LYS A 1 109 ? -15.574 1.944 8.728 1.00 86.44 109 LYS A CA 1
ATOM 834 C C . LYS A 1 109 ? -14.749 3.210 8.952 1.00 86.44 109 LYS A C 1
ATOM 836 O O . LYS A 1 109 ? -15.293 4.313 8.920 1.00 86.44 109 LYS A O 1
ATOM 841 N N . THR A 1 110 ? -13.442 3.062 9.147 1.00 87.50 110 THR A N 1
ATOM 842 C CA . THR A 1 110 ? -12.553 4.188 9.469 1.00 87.50 110 THR A CA 1
ATOM 843 C C . THR A 1 110 ? -12.352 5.111 8.272 1.00 87.50 110 THR A C 1
ATOM 845 O O . THR A 1 110 ? -12.378 6.335 8.414 1.00 87.50 110 THR A O 1
ATOM 848 N N . LEU A 1 111 ? -12.203 4.540 7.074 1.00 85.62 111 LEU A N 1
ATOM 849 C CA . LEU A 1 111 ? -12.110 5.308 5.834 1.00 85.62 111 LEU A CA 1
ATOM 850 C C . LEU A 1 111 ? -13.401 6.088 5.560 1.00 85.62 111 LEU A C 1
ATOM 852 O O . LEU A 1 111 ? -13.334 7.285 5.272 1.00 85.62 111 LEU A O 1
ATOM 856 N N . ALA A 1 112 ? -14.564 5.450 5.730 1.00 84.69 112 ALA A N 1
ATOM 857 C CA . ALA A 1 112 ? -15.863 6.099 5.567 1.00 84.69 112 ALA A CA 1
ATOM 858 C C . ALA A 1 112 ? -16.064 7.245 6.571 1.00 84.69 112 ALA A C 1
ATOM 860 O O . ALA A 1 112 ? -16.454 8.344 6.179 1.00 84.69 112 ALA A O 1
ATOM 861 N N . ALA A 1 113 ? -15.718 7.033 7.847 1.00 85.62 113 ALA A N 1
ATOM 862 C CA . ALA A 1 113 ? -15.807 8.061 8.887 1.00 85.62 113 ALA A CA 1
ATOM 863 C C . ALA A 1 113 ? -14.933 9.296 8.592 1.00 85.62 113 ALA A C 1
ATOM 865 O O . ALA A 1 113 ? -15.265 10.405 9.005 1.00 85.62 113 ALA A O 1
ATOM 866 N N . LYS A 1 114 ? -13.831 9.119 7.853 1.00 82.81 114 LYS A N 1
ATOM 867 C CA . LYS A 1 114 ? -12.921 10.199 7.438 1.00 82.81 114 LYS A CA 1
ATOM 868 C C . LYS A 1 114 ? -13.240 10.774 6.053 1.00 82.81 114 LYS A C 1
ATOM 870 O O . LYS A 1 114 ? -12.481 11.606 5.559 1.00 82.81 114 LYS A O 1
ATOM 875 N N . GLY A 1 115 ? -14.330 10.340 5.415 1.00 78.88 115 GLY A N 1
ATOM 876 C CA . GLY A 1 115 ? -14.725 10.796 4.079 1.00 78.88 115 GLY A CA 1
ATOM 877 C C . GLY A 1 115 ? -13.749 10.384 2.972 1.00 78.88 115 GLY A C 1
ATOM 878 O O . GLY A 1 115 ? -13.658 11.059 1.947 1.00 78.88 115 GLY A O 1
ATOM 879 N N . ILE A 1 116 ? -12.981 9.308 3.174 1.00 75.56 116 ILE A N 1
ATOM 880 C CA . ILE A 1 116 ? -12.052 8.779 2.174 1.00 75.56 116 ILE A CA 1
ATOM 881 C C . ILE A 1 116 ? -12.803 7.742 1.338 1.00 75.56 116 ILE A C 1
ATOM 883 O O . ILE A 1 116 ? -12.935 6.585 1.733 1.00 75.56 116 ILE A O 1
ATOM 887 N N . GLU A 1 117 ? -13.297 8.154 0.171 1.00 64.25 117 GLU A N 1
ATOM 888 C CA . GLU A 1 117 ? -13.919 7.226 -0.772 1.00 64.25 117 GLU A CA 1
ATOM 889 C C . GLU A 1 117 ? -12.875 6.395 -1.525 1.00 64.25 117 GLU A C 1
ATOM 891 O O . GLU A 1 117 ? -11.945 6.912 -2.149 1.00 64.25 117 GLU A O 1
ATOM 896 N N . LEU A 1 118 ? -13.081 5.077 -1.514 1.00 57.53 118 LEU A N 1
ATOM 897 C CA . LEU A 1 118 ? -12.331 4.117 -2.323 1.00 57.53 118 LEU A CA 1
ATOM 898 C C . LEU A 1 118 ? -12.810 4.084 -3.782 1.00 57.53 118 LEU A C 1
ATOM 900 O O . LEU A 1 118 ? -12.172 3.443 -4.611 1.00 57.53 118 LEU A O 1
ATOM 904 N N . SER A 1 119 ? -13.911 4.764 -4.121 1.00 42.94 119 SER A N 1
ATOM 905 C CA . SER A 1 119 ? -14.460 4.783 -5.477 1.00 42.94 119 SER A CA 1
ATOM 906 C C . SER A 1 119 ? -13.876 5.933 -6.308 1.00 42.94 119 SER A C 1
ATOM 908 O O . SER A 1 119 ? -13.730 7.072 -5.866 1.00 42.94 119 SER A O 1
ATOM 910 N N . SER A 1 120 ? -13.505 5.629 -7.550 1.00 39.09 120 SER A N 1
ATOM 911 C CA . SER A 1 120 ? -13.093 6.614 -8.548 1.00 39.09 120 SER A CA 1
ATOM 912 C C . SER A 1 120 ? -14.338 7.244 -9.175 1.00 39.09 120 SER A C 1
ATOM 914 O O . SER A 1 120 ? -14.744 6.847 -10.265 1.00 39.09 120 SER A O 1
ATOM 916 N N . SER A 1 121 ? -14.924 8.237 -8.513 1.00 32.75 121 SER A N 1
ATOM 917 C CA . SER A 1 121 ? -16.081 8.969 -9.042 1.00 32.75 121 SER A CA 1
ATOM 918 C C . SER A 1 121 ? -15.768 10.457 -9.181 1.00 32.75 121 SER A C 1
ATOM 920 O O . SER A 1 121 ? -16.336 11.304 -8.501 1.00 32.75 121 SER A O 1
ATOM 922 N N . LYS A 1 122 ? -14.852 10.800 -10.092 1.00 32.62 122 LYS A N 1
ATOM 923 C CA . LYS A 1 122 ? -14.889 12.107 -10.758 1.00 32.62 122 LYS A CA 1
ATOM 924 C C . LYS A 1 122 ? -15.105 11.878 -12.245 1.00 32.62 122 LYS A C 1
ATOM 926 O O . LYS A 1 122 ? -14.170 11.578 -12.980 1.00 32.62 122 LYS A O 1
ATOM 931 N N . ALA A 1 123 ? -16.358 12.025 -12.661 1.00 34.28 123 ALA A N 1
ATOM 932 C CA . ALA A 1 123 ? -16.664 12.459 -14.010 1.00 34.28 123 ALA A CA 1
ATOM 933 C C . ALA A 1 123 ? -15.991 13.826 -14.217 1.00 34.28 123 ALA A C 1
ATOM 935 O O . ALA A 1 123 ? -16.258 14.769 -13.470 1.00 34.28 123 ALA A O 1
ATOM 936 N N . SER A 1 124 ? -15.079 13.918 -15.183 1.00 28.08 124 SER A N 1
ATOM 937 C CA . SER A 1 124 ? -14.644 15.213 -15.707 1.00 28.08 124 SER A CA 1
ATOM 938 C C . SER A 1 124 ? -15.792 15.834 -16.508 1.00 28.08 124 SER A C 1
ATOM 940 O O . SER A 1 124 ? -16.476 15.099 -17.226 1.00 28.08 124 SER A O 1
ATOM 942 N N . PRO A 1 125 ? -16.011 17.157 -16.419 1.00 34.81 125 PRO A N 1
ATOM 943 C CA . PRO A 1 125 ? -16.964 17.836 -17.276 1.00 34.81 125 PRO A CA 1
ATOM 944 C C . PRO A 1 125 ? -16.425 17.897 -18.713 1.00 34.81 125 PRO A C 1
ATOM 946 O O . PRO A 1 125 ? -15.254 18.183 -18.951 1.00 34.81 125 PRO A O 1
ATOM 949 N N . GLU A 1 126 ? -17.324 17.539 -19.623 1.00 40.66 126 GLU A N 1
ATOM 950 C CA . GLU A 1 126 ? -17.417 17.792 -21.063 1.00 40.66 126 GLU A CA 1
ATOM 951 C C . GLU A 1 126 ? -16.215 18.425 -21.792 1.00 40.66 126 GLU A C 1
ATOM 953 O O . GLU A 1 126 ? -15.916 19.605 -21.637 1.00 40.66 126 GLU A O 1
ATOM 958 N N . VAL A 1 127 ? -15.670 17.682 -22.763 1.00 31.16 127 VAL A N 1
ATOM 959 C CA . VAL A 1 127 ? -15.358 18.249 -24.084 1.00 31.16 127 VAL A CA 1
ATOM 960 C C . VAL A 1 127 ? -15.979 17.333 -25.131 1.00 31.16 127 VAL A C 1
ATOM 962 O O . VAL A 1 127 ? -15.591 16.178 -25.298 1.00 31.16 127 VAL A O 1
ATOM 965 N N . ALA A 1 128 ? -17.007 17.855 -25.789 1.00 40.53 128 ALA A N 1
ATOM 966 C CA . ALA A 1 128 ? -17.653 17.246 -26.932 1.00 40.53 128 ALA A CA 1
ATOM 967 C C . ALA A 1 128 ? -16.733 17.306 -28.158 1.00 40.53 128 ALA A C 1
ATOM 969 O O . ALA A 1 128 ? -16.259 18.388 -28.485 1.00 40.53 128 ALA A O 1
ATOM 970 N N . THR A 1 129 ? -16.600 16.190 -28.881 1.00 29.31 129 THR A N 1
ATOM 971 C CA . THR A 1 129 ? -16.786 16.164 -30.341 1.00 29.31 129 THR A CA 1
ATOM 972 C C . THR A 1 129 ? -16.904 14.738 -30.900 1.00 29.31 129 THR A C 1
ATOM 974 O O . THR A 1 129 ? -16.058 13.878 -30.693 1.00 29.31 129 THR A O 1
ATOM 977 N N . SER A 1 130 ? -17.994 14.564 -31.658 1.00 36.22 130 SER A N 1
ATOM 978 C CA . SER A 1 130 ? -18.211 13.689 -32.824 1.00 36.22 130 SER A CA 1
ATOM 979 C C . SER A 1 130 ? -18.083 12.159 -32.722 1.00 3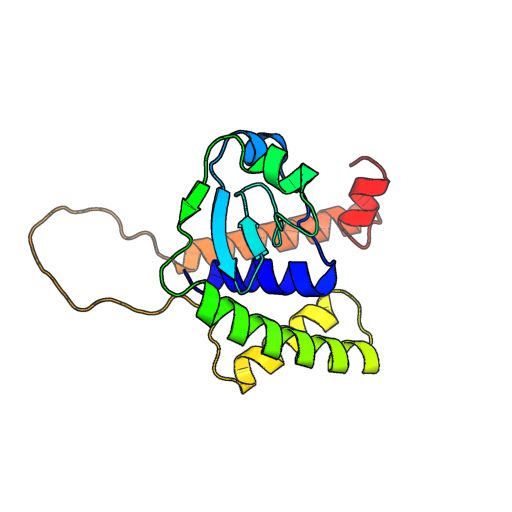6.22 130 SER A C 1
ATOM 981 O O . SER A 1 130 ? -16.998 11.597 -32.721 1.00 36.22 130 SER A O 1
ATOM 983 N N . ASN A 1 131 ? -19.264 11.533 -32.837 1.00 42.16 131 ASN A N 1
ATOM 984 C CA . ASN A 1 131 ? -19.615 10.410 -33.718 1.00 42.16 131 ASN A CA 1
ATOM 985 C C . ASN A 1 131 ? -18.663 9.205 -33.808 1.00 42.16 131 ASN A C 1
ATOM 987 O O . ASN A 1 131 ? -17.862 9.139 -34.727 1.00 42.16 131 ASN A O 1
ATOM 991 N N . GLU A 1 132 ? -18.929 8.159 -33.018 1.00 32.53 132 GLU A N 1
ATOM 992 C CA . GLU A 1 132 ? -19.118 6.809 -33.572 1.00 32.53 132 GLU A CA 1
ATOM 993 C C . GLU A 1 132 ? -19.840 5.886 -32.578 1.00 32.53 132 GLU A C 1
ATOM 995 O O . GLU A 1 132 ? -19.727 5.996 -31.357 1.00 32.53 132 GLU A O 1
ATOM 1000 N N . LYS A 1 133 ? -20.677 5.004 -33.120 1.00 44.00 133 LYS A N 1
ATOM 1001 C CA . LYS A 1 133 ? -21.636 4.162 -32.402 1.00 44.00 133 LYS A CA 1
ATOM 1002 C C . LYS A 1 133 ? -20.917 2.909 -31.883 1.00 44.00 133 LYS A C 1
ATOM 1004 O O . LYS A 1 133 ? -20.781 1.946 -32.624 1.00 44.00 133 LYS A O 1
ATOM 1009 N N . MET A 1 134 ? -20.500 2.894 -30.614 1.00 28.09 134 MET A N 1
ATOM 1010 C CA . MET A 1 134 ? -20.009 1.684 -29.928 1.00 28.09 134 MET A CA 1
ATOM 1011 C C . MET A 1 134 ? -20.902 1.297 -28.736 1.00 28.09 134 MET A C 1
ATOM 1013 O O . MET A 1 134 ? -21.466 2.173 -28.071 1.00 28.09 134 MET A O 1
ATOM 1017 N N . PRO A 1 135 ? -21.067 -0.013 -28.461 1.00 32.91 135 PRO A N 1
ATOM 1018 C CA . PRO A 1 135 ? -21.947 -0.497 -27.406 1.00 32.91 135 PRO A CA 1
ATOM 1019 C C . PRO A 1 135 ? -21.410 -0.076 -26.034 1.00 32.91 135 PRO A C 1
ATOM 1021 O O . PRO A 1 135 ? -20.266 -0.356 -25.680 1.00 32.91 135 PRO A O 1
ATOM 1024 N N . ARG A 1 136 ? -22.256 0.605 -25.251 1.00 32.91 136 ARG A N 1
ATOM 1025 C CA . ARG A 1 136 ? -21.967 0.973 -23.861 1.00 32.91 136 ARG A CA 1
ATOM 1026 C C . ARG A 1 136 ? -21.794 -0.298 -23.030 1.00 32.91 136 ARG A C 1
ATOM 1028 O O . ARG A 1 136 ? -22.774 -0.976 -22.729 1.00 32.91 136 ARG A O 1
ATOM 1035 N N . ILE A 1 137 ? -20.561 -0.599 -22.639 1.00 40.28 137 ILE A N 1
ATOM 1036 C CA . ILE A 1 137 ? -20.280 -1.617 -21.628 1.00 40.28 137 ILE A CA 1
ATOM 1037 C C . ILE A 1 137 ? -20.641 -1.005 -20.273 1.00 40.28 137 ILE A C 1
ATOM 1039 O O . ILE A 1 137 ? -20.108 0.030 -19.881 1.00 40.28 137 ILE A O 1
ATOM 1043 N N . ASN A 1 138 ? -21.612 -1.613 -19.598 1.00 39.56 138 ASN A N 1
ATOM 1044 C CA . ASN A 1 138 ? -22.139 -1.145 -18.324 1.00 39.56 138 ASN A CA 1
ATOM 1045 C C . ASN A 1 138 ? -21.134 -1.472 -17.195 1.00 39.56 138 ASN A C 1
ATOM 1047 O O . ASN A 1 138 ? -20.903 -2.656 -16.945 1.00 39.56 138 ASN A O 1
ATOM 1051 N N . PRO A 1 139 ? -20.548 -0.486 -16.489 1.00 42.72 139 PRO A N 1
ATOM 1052 C CA . PRO A 1 139 ? -19.548 -0.718 -15.437 1.00 42.72 139 PRO A CA 1
ATOM 1053 C C . PRO A 1 139 ? -20.089 -1.492 -14.221 1.00 42.72 139 PRO A C 1
ATOM 1055 O O . PRO A 1 139 ? -19.311 -2.054 -13.454 1.00 42.72 139 PRO A O 1
ATOM 1058 N N . HIS A 1 140 ? -21.414 -1.605 -14.074 1.00 38.59 140 HIS A N 1
ATOM 1059 C CA . H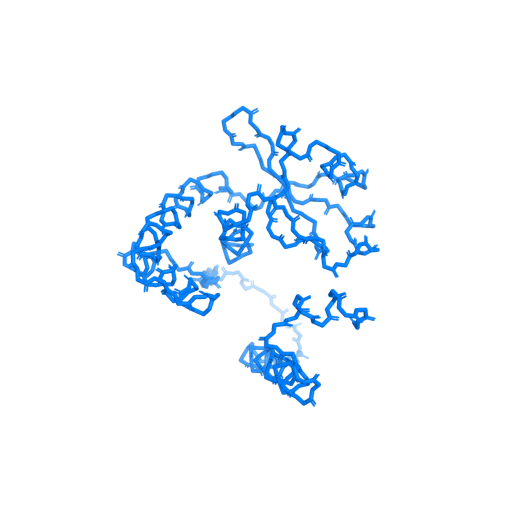IS A 1 140 ? -22.027 -2.512 -13.098 1.00 38.59 140 HIS A CA 1
ATOM 1060 C C . HIS A 1 140 ? -21.798 -3.997 -13.414 1.00 38.59 140 HIS A C 1
ATOM 1062 O O . HIS A 1 140 ? -21.821 -4.820 -12.501 1.00 38.59 140 HIS A O 1
ATOM 1068 N N . ALA A 1 141 ? -21.562 -4.363 -14.677 1.00 39.03 141 ALA A N 1
ATOM 1069 C CA . ALA A 1 141 ? -21.354 -5.758 -15.057 1.00 39.03 141 ALA A CA 1
ATOM 1070 C C . ALA A 1 141 ? -20.004 -6.302 -14.553 1.00 39.03 141 ALA A C 1
ATOM 1072 O O . ALA A 1 141 ? -19.919 -7.468 -14.178 1.00 39.03 141 ALA A O 1
ATOM 1073 N N . THR A 1 142 ? -18.970 -5.459 -14.473 1.00 47.69 142 THR A N 1
ATOM 1074 C CA . THR A 1 142 ? -17.608 -5.851 -14.075 1.00 47.69 142 THR A CA 1
ATOM 1075 C C . THR A 1 142 ? -17.454 -6.038 -12.565 1.00 47.69 142 THR A C 1
ATOM 1077 O O . THR A 1 142 ? -16.784 -6.977 -12.143 1.00 47.69 142 THR A O 1
ATOM 1080 N N . ALA A 1 143 ? -18.121 -5.216 -11.746 1.00 41.81 143 ALA A N 1
ATOM 1081 C CA . ALA A 1 143 ? -18.122 -5.374 -10.286 1.00 41.81 143 ALA A CA 1
ATOM 1082 C C . ALA A 1 143 ? -18.836 -6.669 -9.857 1.00 41.81 143 ALA A C 1
ATOM 1084 O O . ALA A 1 143 ? -18.324 -7.432 -9.043 1.00 41.81 143 ALA A O 1
ATOM 1085 N N . ILE A 1 144 ? -19.961 -6.989 -10.508 1.00 46.25 144 ILE A N 1
ATOM 1086 C CA . ILE A 1 144 ? -20.678 -8.259 -10.305 1.00 46.25 144 ILE A CA 1
ATOM 1087 C C . ILE A 1 144 ? -19.810 -9.456 -10.731 1.00 46.25 144 ILE A C 1
ATOM 1089 O O . ILE A 1 144 ? -19.931 -10.547 -10.176 1.00 46.25 144 ILE A O 1
ATOM 1093 N N . GLN A 1 145 ? -18.931 -9.281 -11.719 1.00 50.75 145 GLN A N 1
ATOM 1094 C CA . GLN A 1 145 ? -18.053 -10.345 -12.201 1.00 50.75 145 GLN A CA 1
ATOM 1095 C C . GLN A 1 145 ? -16.868 -10.604 -11.258 1.00 50.75 145 GLN A C 1
ATOM 1097 O O . GLN A 1 145 ? -16.504 -11.763 -11.060 1.00 50.75 145 GLN A O 1
ATOM 1102 N N . GLN A 1 146 ? -16.334 -9.561 -10.618 1.00 52.69 146 GLN A N 1
ATOM 1103 C CA . GLN A 1 146 ? -15.316 -9.686 -9.569 1.00 52.69 146 GLN A CA 1
ATOM 1104 C C . GLN A 1 146 ? -15.883 -10.332 -8.296 1.00 52.69 146 GLN A C 1
ATOM 1106 O O . GLN A 1 146 ? -15.256 -11.240 -7.750 1.00 52.69 146 GLN A O 1
ATOM 1111 N N . ASP A 1 147 ? -17.107 -9.973 -7.894 1.00 56.75 147 ASP A N 1
ATOM 1112 C CA . ASP A 1 147 ? -17.804 -10.626 -6.775 1.00 56.75 147 ASP A CA 1
ATOM 1113 C C . ASP A 1 147 ? -18.053 -12.116 -7.040 1.00 56.75 147 ASP A C 1
ATOM 1115 O O . ASP A 1 147 ? -17.851 -12.958 -6.165 1.00 56.75 147 ASP A O 1
ATOM 1119 N N . LYS A 1 148 ? -18.439 -12.479 -8.270 1.00 62.22 148 LYS A N 1
ATOM 1120 C CA . LYS A 1 148 ? -18.627 -13.888 -8.650 1.00 62.22 148 LYS A CA 1
ATOM 1121 C C . LYS A 1 148 ? -17.330 -14.687 -8.562 1.00 62.22 148 LYS A C 1
ATOM 1123 O O . LYS A 1 148 ? -17.357 -15.820 -8.092 1.00 62.22 148 LYS A O 1
ATOM 1128 N N . GLN A 1 149 ? -16.208 -14.107 -8.981 1.00 70.56 149 GLN A N 1
ATOM 1129 C CA . GLN A 1 149 ? -14.911 -14.777 -8.922 1.00 70.56 149 GLN A CA 1
ATOM 1130 C C . GLN A 1 149 ? -14.459 -15.010 -7.473 1.00 70.56 149 GLN A C 1
ATOM 1132 O O . GLN A 1 149 ? -13.982 -16.097 -7.150 1.00 70.56 149 GLN A O 1
ATOM 1137 N N . LEU A 1 150 ? -14.692 -14.038 -6.585 1.00 68.31 150 LEU A N 1
ATOM 1138 C CA . LEU A 1 150 ? -14.394 -14.167 -5.158 1.00 68.31 150 LEU A CA 1
ATOM 1139 C C . LEU A 1 150 ? -15.269 -15.235 -4.484 1.00 68.31 150 LEU A C 1
ATOM 1141 O O . LEU A 1 150 ? -14.779 -16.045 -3.699 1.00 68.31 150 LEU A O 1
ATOM 1145 N N . VAL A 1 151 ? -16.562 -15.277 -4.820 1.00 74.12 151 VAL A N 1
ATOM 1146 C CA . VAL A 1 151 ? -17.499 -16.284 -4.301 1.00 74.12 151 VAL A CA 1
ATOM 1147 C C . VAL A 1 151 ? -17.108 -17.693 -4.749 1.00 74.12 151 VAL A C 1
ATOM 1149 O O . VAL A 1 151 ? -17.125 -18.614 -3.932 1.00 74.12 151 VAL A O 1
ATOM 1152 N N . GLU A 1 152 ? -16.727 -17.882 -6.013 1.00 78.00 152 GLU A N 1
ATOM 1153 C CA . G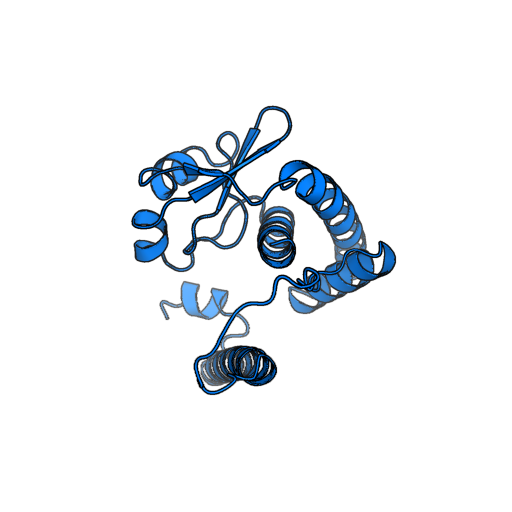LU A 1 152 ? -16.278 -19.189 -6.510 1.00 78.00 152 GLU A CA 1
ATOM 1154 C C . GLU A 1 152 ? -14.942 -19.615 -5.889 1.00 78.00 152 GLU A C 1
ATOM 1156 O O . GLU A 1 152 ? -14.797 -20.768 -5.484 1.00 78.00 152 GLU A O 1
ATOM 1161 N N . GLN A 1 153 ? -14.006 -18.682 -5.691 1.00 75.50 153 GLN A N 1
ATOM 1162 C CA . GLN A 1 153 ? -12.756 -18.957 -4.981 1.00 75.50 153 GLN A CA 1
ATOM 1163 C C . GLN A 1 153 ? -13.016 -19.392 -3.529 1.00 75.50 153 GLN A C 1
ATOM 1165 O O . GLN A 1 153 ? -12.441 -20.373 -3.060 1.00 75.50 153 GLN A O 1
ATOM 1170 N N . MET A 1 154 ? -13.937 -18.726 -2.826 1.00 76.44 154 MET A N 1
ATOM 1171 C CA . MET A 1 154 ? -14.315 -19.099 -1.458 1.00 76.44 154 MET A CA 1
ATOM 1172 C C . MET A 1 154 ? -15.034 -20.452 -1.389 1.00 76.44 154 MET A C 1
ATOM 1174 O O . MET A 1 154 ? -14.794 -21.232 -0.465 1.00 76.44 154 MET A O 1
ATOM 1178 N N . LYS A 1 155 ? -15.890 -20.770 -2.368 1.00 84.94 155 LYS A N 1
ATOM 1179 C CA . LYS A 1 155 ? -16.517 -22.098 -2.470 1.00 84.94 155 LYS A CA 1
ATOM 1180 C C . LYS A 1 155 ? -15.480 -23.190 -2.699 1.00 84.94 155 LYS A C 1
ATOM 1182 O O . LYS A 1 155 ? -15.561 -24.230 -2.050 1.00 84.94 155 LYS A O 1
ATOM 1187 N N . TRP A 1 156 ? -14.516 -22.953 -3.587 1.00 87.25 156 TRP A N 1
ATOM 1188 C CA . TRP A 1 156 ? -13.452 -23.906 -3.886 1.00 87.25 156 TRP A CA 1
ATOM 1189 C C . TRP A 1 156 ? -12.592 -24.194 -2.650 1.00 87.25 156 TRP A C 1
ATOM 1191 O O . TRP A 1 156 ? -12.393 -25.360 -2.314 1.00 87.25 156 TRP A O 1
ATOM 1201 N N . LEU A 1 157 ? -12.182 -23.153 -1.915 1.00 79.12 157 LEU A N 1
ATOM 1202 C CA . LEU A 1 157 ? -11.423 -23.299 -0.667 1.00 79.12 157 LEU A CA 1
ATOM 1203 C C . LEU A 1 157 ? -12.191 -24.136 0.354 1.00 79.12 157 LEU A C 1
ATOM 1205 O O . LEU A 1 157 ? -11.669 -25.119 0.877 1.00 79.12 157 LEU A O 1
ATOM 1209 N N . LYS A 1 158 ? -13.473 -23.816 0.555 1.00 82.56 158 LYS A N 1
ATOM 1210 C CA . LYS A 1 158 ? -14.335 -24.549 1.482 1.00 82.56 158 LYS A CA 1
ATOM 1211 C C . LYS A 1 158 ? -14.530 -26.012 1.070 1.00 82.56 158 LYS A C 1
ATOM 1213 O O . LYS A 1 158 ? -14.545 -26.881 1.938 1.00 82.56 158 LYS A O 1
ATOM 1218 N N . ALA A 1 159 ? -14.664 -26.291 -0.228 1.00 82.75 159 ALA A N 1
ATOM 1219 C CA . ALA A 1 159 ? -14.799 -27.651 -0.753 1.00 82.75 159 ALA A CA 1
ATOM 1220 C C . ALA A 1 159 ? -13.535 -28.501 -0.535 1.00 82.75 159 ALA A C 1
ATOM 1222 O O . ALA A 1 159 ? -13.644 -29.710 -0.362 1.00 82.75 159 ALA A O 1
ATOM 1223 N N . HIS A 1 160 ? -12.362 -27.868 -0.488 1.00 80.62 160 HIS A N 1
ATOM 1224 C CA . HIS A 1 160 ? -11.076 -28.529 -0.249 1.00 80.62 160 HIS A CA 1
ATOM 1225 C C . HIS A 1 160 ? -10.623 -28.453 1.220 1.00 80.62 160 HIS A C 1
ATOM 1227 O O . HIS A 1 160 ? -9.507 -28.841 1.548 1.00 80.62 160 HIS A O 1
ATOM 1233 N N . GLY A 1 161 ? -11.495 -27.989 2.125 1.00 83.31 161 GLY A N 1
ATOM 1234 C CA . GLY A 1 161 ? -11.220 -27.930 3.563 1.00 83.31 161 GLY A CA 1
ATOM 1235 C C . GLY A 1 161 ? -10.325 -26.767 4.000 1.00 83.31 161 GLY A C 1
ATOM 1236 O O . GLY A 1 161 ? -9.963 -26.699 5.174 1.00 83.31 161 GLY A O 1
ATOM 1237 N N . PHE A 1 162 ? -10.010 -25.839 3.097 1.00 84.38 162 PHE A N 1
ATOM 1238 C CA . PHE A 1 162 ? -9.202 -24.660 3.384 1.00 84.38 162 PHE A CA 1
ATOM 1239 C C . PHE A 1 162 ? -10.081 -23.505 3.864 1.00 84.38 162 PHE A C 1
ATOM 1241 O O . PHE A 1 162 ? -11.109 -23.168 3.270 1.00 84.38 162 PHE A O 1
ATOM 1248 N N . LYS A 1 163 ? -9.664 -22.867 4.955 1.00 77.06 163 LYS A N 1
ATOM 1249 C CA . LYS A 1 163 ? -10.305 -21.674 5.518 1.00 77.06 163 LYS A CA 1
ATOM 1250 C C . LYS A 1 163 ? -9.788 -20.401 4.871 1.00 77.06 163 LYS A C 1
ATOM 1252 O O . LYS A 1 163 ? -10.473 -19.382 4.907 1.00 77.06 163 LYS A O 1
ATOM 1257 N N . THR A 1 164 ? -8.586 -20.448 4.300 1.00 75.81 164 THR A N 1
ATOM 1258 C CA . THR A 1 164 ? -7.963 -19.300 3.640 1.00 75.81 164 THR A CA 1
ATOM 1259 C C . THR A 1 164 ? -7.211 -19.721 2.376 1.00 75.81 164 THR A C 1
ATOM 1261 O O . THR A 1 164 ? -6.747 -20.859 2.295 1.00 75.81 164 THR A O 1
ATOM 1264 N N . PRO A 1 165 ? -7.021 -18.804 1.407 1.00 72.81 165 PRO A N 1
ATOM 1265 C CA . PRO A 1 165 ? -6.135 -19.042 0.266 1.00 72.81 165 PRO A CA 1
ATOM 1266 C C . PRO A 1 165 ? -4.708 -19.415 0.689 1.00 72.81 165 PRO A C 1
ATOM 1268 O O . PRO A 1 165 ? -4.062 -20.223 0.035 1.00 72.81 165 PRO A O 1
ATOM 1271 N N . ARG A 1 166 ? -4.239 -18.867 1.817 1.00 69.94 166 ARG A N 1
ATOM 1272 C CA . ARG A 1 166 ? -2.916 -19.146 2.377 1.00 69.94 166 ARG A CA 1
ATOM 1273 C C . ARG A 1 166 ? -2.755 -20.607 2.789 1.00 69.94 166 ARG A C 1
ATOM 1275 O O . ARG A 1 166 ? -1.732 -21.197 2.480 1.00 69.94 166 ARG A O 1
ATOM 1282 N N . GLU A 1 167 ? -3.764 -21.196 3.428 1.00 75.69 167 GLU A N 1
ATOM 1283 C CA . GLU A 1 167 ? -3.737 -22.624 3.775 1.00 75.69 167 GLU A CA 1
ATOM 1284 C C . GLU A 1 167 ? -3.678 -23.510 2.520 1.00 75.69 167 GLU A C 1
ATOM 1286 O O . GLU A 1 167 ? -2.963 -24.507 2.515 1.00 75.69 167 GLU A O 1
ATOM 1291 N N . ALA A 1 168 ? -4.381 -23.134 1.445 1.00 71.06 168 ALA A N 1
ATOM 1292 C CA . ALA A 1 168 ? -4.314 -23.856 0.172 1.00 71.06 168 ALA A CA 1
ATOM 1293 C C . ALA A 1 168 ? -2.917 -23.752 -0.466 1.00 71.06 168 ALA A C 1
ATOM 1295 O O . ALA A 1 168 ? -2.357 -24.757 -0.897 1.00 71.06 168 ALA A O 1
ATOM 1296 N N . GLN A 1 169 ? -2.322 -22.559 -0.437 1.00 70.50 169 GLN A N 1
ATOM 1297 C CA . GLN A 1 169 ? -0.997 -22.294 -0.995 1.00 70.50 169 GLN A CA 1
ATOM 1298 C C . GLN A 1 169 ? 0.126 -22.974 -0.190 1.00 70.50 169 GLN A C 1
ATOM 1300 O O . GLN A 1 169 ? 1.058 -23.530 -0.766 1.00 70.50 169 GLN A O 1
ATOM 1305 N N . GLU A 1 170 ? 0.020 -22.995 1.143 1.00 72.75 170 GLU A N 1
ATOM 1306 C CA . GLU A 1 170 ? 0.914 -23.749 2.037 1.00 72.75 170 GLU A CA 1
ATOM 1307 C C . GLU A 1 170 ? 0.758 -25.271 1.847 1.00 72.75 170 GLU A C 1
ATOM 1309 O O . GLU A 1 170 ? 1.719 -26.017 2.037 1.00 72.75 170 GLU A O 1
ATOM 1314 N N . ALA A 1 171 ? -0.419 -25.730 1.407 1.00 72.06 171 ALA A N 1
ATOM 1315 C CA . ALA A 1 171 ? -0.684 -27.113 1.013 1.00 72.06 171 ALA A CA 1
ATOM 1316 C C . ALA A 1 171 ? -0.305 -27.435 -0.450 1.00 72.06 171 ALA A C 1
ATOM 1318 O O . ALA A 1 171 ? -0.469 -28.581 -0.875 1.00 72.06 171 ALA A O 1
ATOM 1319 N N . GLY A 1 172 ? 0.222 -26.464 -1.207 1.00 68.69 172 GLY A N 1
ATOM 1320 C CA . GLY A 1 172 ? 0.727 -26.656 -2.570 1.00 68.69 172 GLY A CA 1
ATOM 1321 C C . GLY A 1 172 ? -0.321 -26.590 -3.685 1.00 68.69 172 GLY A C 1
ATOM 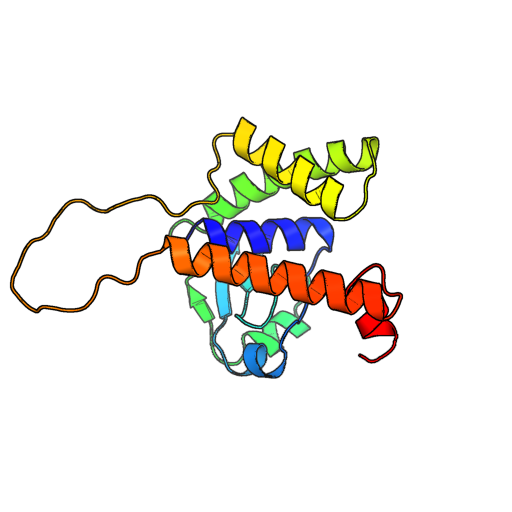1322 O O . GLY A 1 172 ? -0.074 -27.147 -4.756 1.00 68.69 172 GLY A O 1
ATOM 1323 N N . TYR A 1 173 ? -1.463 -25.940 -3.442 1.00 56.16 173 TYR A N 1
ATOM 1324 C CA . TYR A 1 173 ? -2.508 -25.675 -4.439 1.00 56.16 173 TYR A CA 1
ATOM 1325 C C . TYR A 1 173 ? -2.446 -24.255 -5.010 1.00 56.16 173 TYR A C 1
ATOM 1327 O O . TYR A 1 173 ? -2.035 -23.327 -4.275 1.00 56.16 173 TYR A O 1
#